Protein AF-A0A8W8JWA8-F1 (afdb_monomer_lite)

Secondary structure (DSSP, 8-state):
--HHHHHHHHHHHHHHHHHHHHHHHHHHHHHHHHHHHS----TTTT--HHHHHHHHHHHHHHT-TTS--S--S-SEEEEEEE-TT-HHHHHHHHHTGGGGS-TTEEEEEEE--TT--HHHHHHHHHHHHHH-

Radius of gyration: 36.5 Å; chains: 1; bounding box: 56×38×106 Å

Sequence (132 aa):
MPALSSFERKLNKHATTFLIGGLFLSLSVLFYFAFCSLPCDDVTSGLSRADLRDAQNKAFWNRNILAPSRDLVYPEVVFIMSAPDNLMGRDTIRETWAKDLPNTVLLRFIIGTGSLSTQQHSNIHRENFIHL

Foldseek 3Di:
DPPVVVVVVVCVVCVVVCVVVVVVVVVVVVVVVVVVPPPPPPVCVPPDPVVVVVVVVQVVQVVPPPRPNDDQQAPAEDEAEDELPVPVVVVVCCVPVVVVDPPSYHYDYDYDDPDDDPVSVVVVVVVVVVVD

pLDDT: mean 76.46, std 15.38, range [43.03, 94.94]

Organism: Magallana gigas (NCBI:txid29159)

Structure (mmCIF, N/CA/C/O backbone):
data_AF-A0A8W8JWA8-F1
#
_entry.id   AF-A0A8W8JWA8-F1
#
loop_
_atom_site.group_PDB
_atom_site.id
_atom_site.type_symbol
_atom_site.label_atom_id
_atom_site.label_alt_id
_atom_site.label_comp_id
_atom_site.label_asym_id
_atom_site.label_entity_id
_atom_site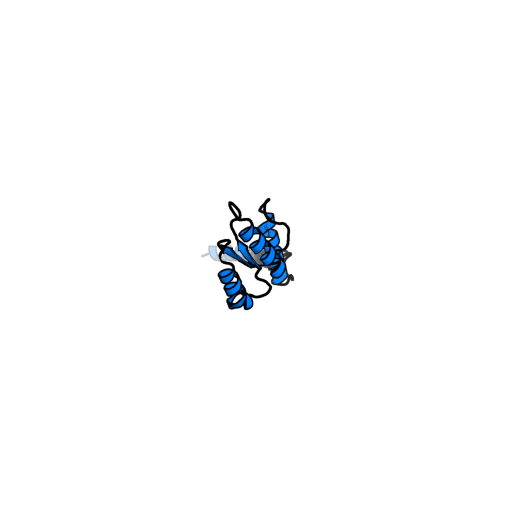.label_seq_id
_atom_site.pdbx_PDB_ins_code
_atom_site.Cartn_x
_atom_site.Cartn_y
_atom_site.Cartn_z
_atom_site.occupancy
_atom_site.B_iso_or_equiv
_atom_site.auth_seq_id
_atom_site.auth_comp_id
_atom_site.auth_asym_id
_atom_site.auth_atom_id
_atom_site.pdbx_PDB_model_num
ATOM 1 N N . MET A 1 1 ? -30.688 -27.290 82.565 1.00 50.47 1 MET A N 1
ATOM 2 C CA . MET A 1 1 ? -30.268 -26.629 81.308 1.00 50.47 1 MET A CA 1
ATOM 3 C C . MET A 1 1 ? -30.502 -25.106 81.380 1.00 50.47 1 MET A C 1
ATOM 5 O O . MET A 1 1 ? -31.445 -24.625 80.773 1.00 50.47 1 MET A O 1
ATOM 9 N N . PRO A 1 2 ? -29.703 -24.324 82.137 1.00 55.53 2 PRO A N 1
ATOM 10 C CA . PRO A 1 2 ? -29.903 -22.869 82.276 1.00 55.53 2 PRO A CA 1
ATOM 11 C C . PRO A 1 2 ? -29.053 -22.003 81.319 1.00 55.53 2 PRO A C 1
ATOM 13 O O . PRO A 1 2 ? -29.267 -20.799 81.224 1.00 55.53 2 PRO A O 1
ATOM 16 N N . ALA A 1 3 ? -28.079 -22.587 80.612 1.00 55.62 3 ALA A N 1
ATOM 17 C CA . ALA A 1 3 ? -27.146 -21.828 79.773 1.00 55.62 3 ALA A CA 1
ATOM 18 C C . ALA A 1 3 ? -27.808 -21.227 78.514 1.00 55.62 3 ALA A C 1
ATOM 20 O O . ALA A 1 3 ? -27.477 -20.102 78.135 1.00 55.62 3 ALA A O 1
ATOM 21 N N . LEU A 1 4 ? -28.776 -21.941 77.923 1.00 56.06 4 LEU A N 1
ATOM 22 C CA . LEU A 1 4 ? -29.478 -21.554 76.691 1.00 56.06 4 LEU A CA 1
ATOM 23 C C . LEU A 1 4 ? -30.264 -20.239 76.840 1.00 56.06 4 LEU A C 1
ATOM 25 O O . LEU A 1 4 ? -30.086 -19.334 76.030 1.00 56.06 4 LEU A O 1
ATOM 29 N N . SER A 1 5 ? -31.025 -20.066 77.926 1.00 59.09 5 SER A N 1
ATOM 30 C CA . SER A 1 5 ? -31.854 -18.865 78.129 1.00 59.09 5 SER A CA 1
ATOM 31 C C . SER A 1 5 ? -31.032 -17.596 78.390 1.00 59.09 5 SER A C 1
ATOM 33 O O . SER A 1 5 ? -31.428 -16.491 78.012 1.00 59.09 5 SER A O 1
ATOM 35 N N . SER A 1 6 ? -29.852 -17.730 79.008 1.00 61.75 6 SER A N 1
ATOM 36 C CA . SER A 1 6 ? -28.936 -16.600 79.222 1.00 61.75 6 SER A CA 1
ATOM 37 C C . SER A 1 6 ? -28.280 -16.129 77.920 1.00 61.75 6 SER A C 1
ATOM 39 O O . SER A 1 6 ? -28.039 -14.932 77.741 1.00 61.75 6 SER A O 1
ATOM 41 N N . PHE A 1 7 ? -28.015 -17.070 77.009 1.00 61.53 7 PHE A N 1
ATOM 42 C CA . PHE A 1 7 ? -27.381 -16.812 75.725 1.00 61.53 7 PHE A CA 1
ATOM 43 C C . PHE A 1 7 ? -28.377 -16.175 74.755 1.00 61.53 7 PHE A C 1
ATOM 45 O O . PHE A 1 7 ? -28.062 -15.144 74.171 1.00 61.53 7 PHE A O 1
ATOM 52 N N . GLU A 1 8 ? -29.609 -16.687 74.690 1.00 62.38 8 GLU A N 1
ATOM 53 C CA . GLU A 1 8 ? -30.716 -16.091 73.928 1.00 62.38 8 GLU A CA 1
ATOM 54 C C . GLU A 1 8 ? -30.987 -14.644 74.344 1.00 62.38 8 GLU A C 1
ATOM 56 O O . GLU A 1 8 ? -31.132 -13.764 73.497 1.00 62.38 8 GLU A O 1
ATOM 61 N N . ARG A 1 9 ? -30.975 -14.351 75.649 1.00 64.19 9 ARG A N 1
ATOM 62 C CA . ARG A 1 9 ? -31.219 -12.993 76.158 1.00 64.19 9 ARG A CA 1
ATOM 63 C C . ARG A 1 9 ? -30.083 -12.019 75.821 1.00 64.19 9 ARG A C 1
ATOM 65 O O . ARG A 1 9 ? -30.344 -10.842 75.574 1.00 64.19 9 ARG A O 1
ATOM 72 N N . LYS A 1 10 ? -28.832 -12.495 75.782 1.00 64.44 10 LYS A N 1
ATOM 73 C CA . LYS A 1 10 ? -27.674 -11.710 75.314 1.00 64.44 10 LYS A CA 1
ATOM 74 C C . LYS A 1 10 ? -27.694 -11.516 73.798 1.00 64.44 10 LYS A C 1
ATOM 76 O O . LYS A 1 10 ? -27.417 -10.411 73.340 1.00 64.44 10 LYS A O 1
ATOM 81 N N . LEU A 1 11 ? -28.069 -12.548 73.042 1.00 65.38 11 LEU A N 1
ATOM 82 C CA . LEU A 1 11 ? -28.203 -12.479 71.590 1.00 65.38 11 LEU A CA 1
ATOM 83 C C . LEU A 1 11 ? -29.274 -11.460 71.200 1.00 65.38 11 LEU A C 1
ATOM 85 O O . LEU A 1 11 ? -29.010 -10.582 70.392 1.00 65.38 11 LEU A O 1
ATOM 89 N N . ASN A 1 12 ? -30.440 -11.504 71.848 1.00 72.12 12 ASN A N 1
ATOM 90 C CA . ASN A 1 12 ? -31.559 -10.613 71.543 1.00 72.12 12 ASN A CA 1
ATOM 91 C C . ASN A 1 12 ? -31.257 -9.142 71.890 1.00 72.12 12 ASN A C 1
ATOM 93 O O . ASN A 1 12 ? -31.749 -8.229 71.237 1.00 72.12 12 ASN A O 1
ATOM 97 N N . LYS A 1 13 ? -30.385 -8.899 72.881 1.00 76.56 13 LYS A N 1
ATOM 98 C CA . LYS A 1 13 ? -29.922 -7.547 73.240 1.00 76.56 13 LYS A CA 1
ATOM 99 C C . LYS A 1 13 ? -29.018 -6.923 72.169 1.00 76.56 13 LYS A C 1
ATOM 101 O O . LYS A 1 13 ? -29.035 -5.708 72.001 1.00 76.56 13 LYS A O 1
ATOM 106 N N . HIS A 1 14 ? -28.230 -7.738 71.466 1.00 75.62 14 HIS A N 1
ATOM 107 C CA . HIS A 1 14 ? -27.313 -7.278 70.416 1.00 75.62 14 HIS A CA 1
ATOM 108 C C . HIS A 1 14 ? -27.831 -7.544 68.996 1.00 75.62 14 HIS A C 1
ATOM 110 O O . HIS A 1 14 ? -27.253 -7.046 68.033 1.00 75.62 14 HIS A O 1
ATOM 116 N N . ALA A 1 15 ? -28.931 -8.287 68.850 1.00 79.00 15 ALA A N 1
ATOM 117 C CA . ALA A 1 15 ? -29.512 -8.670 67.567 1.00 79.00 15 ALA A CA 1
ATOM 118 C C . ALA A 1 15 ? -29.818 -7.453 66.690 1.00 79.00 15 ALA A C 1
ATOM 120 O O . ALA A 1 15 ? -29.470 -7.443 65.514 1.00 79.00 15 ALA A O 1
ATOM 121 N N . THR A 1 16 ? -30.388 -6.392 67.265 1.00 80.31 16 THR A N 1
ATOM 122 C CA . THR A 1 16 ? -30.688 -5.145 66.548 1.00 80.31 16 THR A CA 1
ATOM 123 C C . THR A 1 16 ? -29.422 -4.436 66.072 1.00 80.31 16 THR A C 1
ATOM 125 O O . THR A 1 16 ? -29.391 -3.911 64.964 1.00 80.31 16 THR A O 1
ATOM 128 N N . THR A 1 17 ? -28.355 -4.449 66.874 1.00 83.56 17 THR A N 1
ATOM 129 C CA . THR A 1 17 ? -27.066 -3.837 66.517 1.00 83.56 17 THR A CA 1
ATOM 130 C C . THR A 1 17 ? -26.368 -4.620 65.407 1.00 83.56 17 THR A C 1
ATOM 132 O O . THR A 1 17 ? -25.859 -4.018 64.464 1.00 83.56 17 THR A O 1
ATOM 135 N N . PHE A 1 18 ? -26.404 -5.954 65.474 1.00 85.00 18 PHE A N 1
ATOM 136 C CA . PHE A 1 18 ? -25.908 -6.825 64.408 1.00 85.00 18 PHE A CA 1
ATOM 137 C C . PHE A 1 18 ? -26.716 -6.679 63.115 1.00 85.00 18 PHE A C 1
ATOM 139 O O . PHE A 1 18 ? -26.122 -6.626 62.044 1.00 85.00 18 PHE A O 1
ATOM 146 N N . LEU A 1 19 ? -28.044 -6.557 63.201 1.00 88.06 19 LEU A N 1
ATOM 147 C CA . LEU A 1 19 ? -28.910 -6.340 62.039 1.00 88.06 19 LEU A CA 1
ATOM 148 C C . LEU A 1 19 ? -28.617 -5.008 61.351 1.00 88.06 19 LEU A C 1
ATOM 150 O O . LEU A 1 19 ? -28.406 -4.983 60.143 1.00 88.06 19 LEU A O 1
ATOM 154 N N . ILE A 1 20 ? -28.561 -3.911 62.109 1.00 90.06 20 ILE A N 1
ATOM 155 C CA . 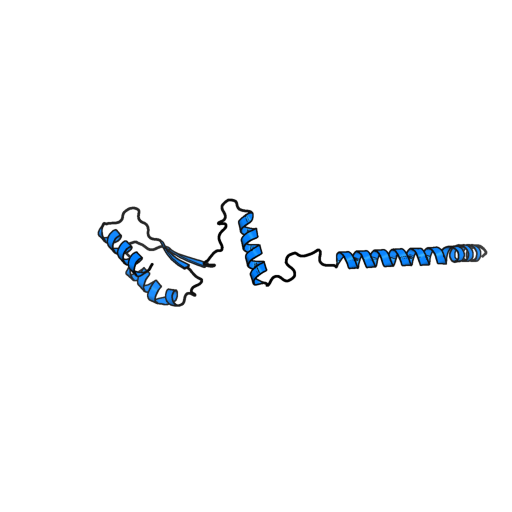ILE A 1 20 ? -28.295 -2.577 61.555 1.00 90.06 20 ILE A CA 1
ATOM 156 C C . ILE A 1 20 ? -26.875 -2.509 60.977 1.00 90.06 20 ILE A C 1
ATOM 158 O O . ILE A 1 20 ? -26.689 -2.022 59.863 1.00 90.06 20 ILE A O 1
ATOM 162 N N . GLY A 1 21 ? -25.880 -3.041 61.695 1.00 90.44 21 GLY A N 1
ATOM 163 C CA . GLY A 1 21 ? -24.494 -3.084 61.226 1.00 90.44 21 GLY A CA 1
ATOM 164 C C . GLY A 1 21 ? -24.320 -3.952 59.977 1.00 90.44 21 GLY A C 1
ATOM 165 O O . GLY A 1 21 ? -23.672 -3.532 59.022 1.00 90.44 21 GLY A O 1
ATOM 166 N N . GLY A 1 22 ? -24.950 -5.128 59.948 1.00 90.31 22 GLY A N 1
ATOM 167 C CA . GLY A 1 22 ? -24.951 -6.019 58.789 1.00 90.31 22 GLY A CA 1
ATOM 168 C C . GLY A 1 22 ? -25.634 -5.395 57.573 1.00 90.31 22 GLY A C 1
ATOM 169 O O . GLY A 1 22 ? -25.096 -5.465 56.470 1.00 90.31 22 GLY A O 1
ATOM 170 N N . LEU A 1 23 ? -26.766 -4.711 57.775 1.00 94.00 23 LEU A N 1
ATOM 171 C CA . LEU A 1 23 ? -27.462 -3.984 56.715 1.00 94.00 23 LEU A CA 1
ATOM 172 C C . LEU A 1 23 ? -26.559 -2.899 56.115 1.00 94.00 23 LEU A C 1
ATOM 174 O O . LEU A 1 23 ? -26.382 -2.851 54.900 1.00 94.00 23 LEU A O 1
ATOM 178 N N . PHE A 1 24 ? -25.932 -2.079 56.959 1.00 94.44 24 PHE A N 1
ATOM 179 C CA . PHE A 1 24 ? -25.052 -1.001 56.512 1.00 94.44 24 PHE A CA 1
ATOM 180 C C . PHE A 1 24 ? -23.829 -1.528 55.751 1.00 94.44 24 PHE A C 1
ATOM 182 O O . PHE A 1 24 ? -23.468 -0.996 54.701 1.00 94.44 24 PHE A O 1
ATOM 189 N N . LEU A 1 25 ? -23.221 -2.613 56.240 1.00 92.81 25 LEU A N 1
ATOM 190 C CA . LEU A 1 25 ? -22.079 -3.249 55.589 1.00 92.81 25 LEU A CA 1
ATOM 191 C C . LEU A 1 25 ? -22.473 -3.862 54.237 1.00 92.81 25 LEU A C 1
ATOM 193 O O . LEU A 1 25 ? -21.771 -3.659 53.250 1.00 92.81 25 LEU A O 1
ATOM 197 N N . SER A 1 26 ? -23.629 -4.530 54.161 1.00 90.38 26 SER A N 1
ATOM 198 C CA . SER A 1 26 ? -24.143 -5.093 52.905 1.00 90.38 26 SER A CA 1
ATOM 199 C C . SER A 1 26 ? -24.451 -4.016 51.858 1.00 90.38 26 SER A C 1
ATOM 201 O O . SER A 1 26 ? -24.053 -4.154 50.703 1.00 90.38 26 SER A O 1
ATOM 203 N N . LEU A 1 27 ? -25.069 -2.902 52.269 1.00 91.94 27 LEU A N 1
ATOM 204 C CA . LEU A 1 27 ? -25.318 -1.745 51.409 1.00 91.94 27 LEU A CA 1
ATOM 205 C C . LEU A 1 27 ? -24.010 -1.117 50.930 1.00 91.94 27 LEU A C 1
ATOM 207 O O . LEU A 1 27 ? -23.881 -0.826 49.747 1.00 91.94 27 LEU A O 1
ATOM 211 N N . SER A 1 28 ? -23.025 -0.957 51.813 1.00 91.25 28 SER A N 1
ATOM 212 C CA . SER A 1 28 ? -21.724 -0.370 51.458 1.00 91.25 28 SER A CA 1
ATOM 213 C C . SER A 1 28 ? -20.988 -1.208 50.410 1.00 91.25 28 SER A C 1
ATOM 215 O O . SER A 1 28 ? -20.431 -0.661 49.462 1.00 91.25 28 SER A O 1
ATOM 217 N N . VAL A 1 29 ? -21.032 -2.537 50.542 1.00 89.12 29 VAL A N 1
ATOM 218 C CA . VAL A 1 29 ? -20.446 -3.473 49.570 1.00 89.12 29 VAL A CA 1
ATOM 219 C C . VAL A 1 29 ? -21.191 -3.423 48.233 1.00 89.12 29 VAL A C 1
ATOM 221 O O . VAL A 1 29 ? -20.555 -3.373 47.184 1.00 89.12 29 VAL A O 1
ATOM 224 N N . LEU A 1 30 ? -22.526 -3.380 48.250 1.00 88.50 30 LEU A N 1
ATOM 225 C CA . LEU A 1 30 ? -23.331 -3.237 47.031 1.00 88.50 30 LEU A CA 1
ATOM 226 C C . LEU A 1 30 ? -23.058 -1.912 46.313 1.00 88.50 30 LEU A C 1
ATOM 228 O O . LEU A 1 30 ? -22.886 -1.909 45.097 1.00 88.50 30 LEU A O 1
ATOM 232 N N . PHE A 1 31 ? -22.955 -0.804 47.053 1.00 87.19 31 PHE A N 1
ATOM 233 C CA . PHE A 1 31 ? -22.561 0.485 46.489 1.00 87.19 31 PHE A CA 1
ATOM 234 C C . PHE A 1 31 ? -21.150 0.425 45.903 1.00 87.19 31 PHE A C 1
ATOM 236 O O . PHE A 1 31 ? -20.953 0.877 44.783 1.00 87.19 31 PHE A O 1
ATOM 243 N N . TYR A 1 32 ? -20.186 -0.181 46.599 1.00 85.38 32 TYR A N 1
ATOM 244 C CA . TYR A 1 32 ? -18.827 -0.350 46.082 1.00 85.38 32 TYR A CA 1
ATOM 245 C C . TYR A 1 32 ? -18.805 -1.118 44.752 1.00 85.38 32 TYR A C 1
ATOM 247 O O . TYR A 1 32 ? -18.203 -0.651 43.789 1.00 85.38 32 TYR A O 1
ATOM 255 N N . PHE A 1 33 ? -19.524 -2.241 44.650 1.00 80.56 33 PHE A N 1
ATOM 256 C CA . PHE A 1 33 ? -19.634 -2.976 43.387 1.00 80.56 33 PHE A CA 1
ATOM 257 C C . PHE A 1 33 ? -20.355 -2.179 42.297 1.00 80.56 33 PHE A C 1
ATOM 259 O O . PHE A 1 33 ? -19.921 -2.209 41.148 1.00 80.56 33 PHE A O 1
ATOM 266 N N . ALA A 1 34 ? -21.402 -1.426 42.645 1.00 78.06 34 ALA A N 1
ATOM 267 C CA . ALA A 1 34 ? -22.092 -0.552 41.701 1.00 78.06 34 ALA A CA 1
ATOM 268 C C . ALA A 1 34 ? -21.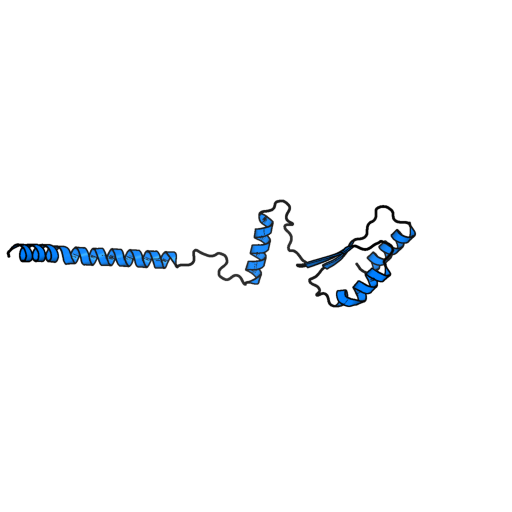155 0.540 41.153 1.00 78.06 34 ALA A C 1
ATOM 270 O O . ALA A 1 34 ? -21.092 0.732 39.940 1.00 78.06 34 ALA A O 1
ATOM 271 N N . PHE A 1 35 ? -20.361 1.189 42.011 1.00 72.88 35 PHE A N 1
ATOM 272 C CA . PHE A 1 35 ? -19.380 2.201 41.604 1.00 72.88 35 PHE A CA 1
ATOM 273 C C . PHE A 1 35 ? -18.169 1.616 40.865 1.00 72.88 35 PHE A C 1
ATOM 275 O O . PHE A 1 35 ? -17.643 2.275 39.978 1.00 72.88 35 PHE A O 1
ATOM 282 N N . CYS A 1 36 ? -17.750 0.380 41.152 1.00 65.50 36 CYS A N 1
ATOM 283 C CA . CYS A 1 36 ? -16.737 -0.314 40.348 1.00 65.50 36 CYS A CA 1
ATOM 284 C C . CYS A 1 36 ? -17.264 -0.771 38.978 1.00 65.50 36 CYS A C 1
ATOM 286 O O . CYS A 1 36 ? -16.471 -0.967 38.062 1.00 65.50 36 CYS A O 1
ATOM 288 N N . SER A 1 37 ? -18.579 -0.973 38.842 1.00 62.59 37 SER A N 1
ATOM 289 C CA . SER A 1 37 ? -19.226 -1.316 37.568 1.00 62.59 37 SER A CA 1
ATOM 290 C C . SER A 1 37 ? -19.617 -0.101 36.728 1.00 62.59 37 SER A C 1
ATOM 292 O O . SER A 1 37 ? -19.965 -0.263 35.558 1.00 62.59 37 SER A O 1
ATOM 294 N N . LEU A 1 38 ? -19.556 1.109 37.300 1.00 56.00 38 LEU A N 1
ATOM 295 C CA . LEU A 1 38 ? -19.586 2.320 36.493 1.00 56.00 38 LEU A CA 1
ATOM 296 C C . LEU A 1 38 ? -18.340 2.290 35.602 1.00 56.00 38 LEU A C 1
ATOM 298 O O . LEU A 1 38 ? -17.233 2.175 36.135 1.00 56.00 38 LEU A O 1
ATOM 302 N N . PRO A 1 39 ? -18.491 2.351 34.268 1.00 52.06 39 PRO A N 1
ATOM 303 C CA . PRO A 1 39 ? -17.337 2.448 33.395 1.00 52.06 39 PRO A CA 1
ATOM 304 C C . PRO A 1 39 ? -16.587 3.719 33.795 1.00 52.06 39 PRO A C 1
ATOM 306 O O . PRO A 1 39 ? -17.125 4.818 33.670 1.00 52.06 39 PRO A O 1
ATOM 309 N N . CYS A 1 40 ? -15.384 3.558 34.357 1.00 54.09 40 CYS A N 1
ATOM 310 C CA . CYS A 1 40 ? -14.444 4.654 34.564 1.00 54.09 40 CYS A CA 1
ATOM 311 C C . CYS A 1 40 ? -14.362 5.399 33.242 1.00 54.09 40 CYS A C 1
ATOM 313 O O . CYS A 1 40 ? -13.971 4.731 32.291 1.00 54.09 40 CYS A O 1
ATOM 315 N N . ASP A 1 41 ? -14.767 6.679 33.205 1.00 47.91 41 ASP A N 1
ATOM 316 C CA . ASP A 1 41 ? -14.832 7.553 32.023 1.00 47.91 41 ASP A CA 1
ATOM 317 C C . ASP A 1 41 ? -13.927 7.047 30.906 1.00 47.91 41 ASP A C 1
ATOM 319 O O . ASP A 1 41 ? -12.745 7.394 30.803 1.00 47.91 41 ASP A O 1
ATOM 323 N N . ASP A 1 42 ? -14.477 6.145 30.097 1.00 47.31 42 ASP A N 1
ATOM 324 C CA . ASP A 1 42 ? -13.745 5.639 28.969 1.00 47.31 42 ASP A CA 1
ATOM 325 C C . ASP A 1 42 ? -13.887 6.798 28.004 1.00 47.31 42 ASP A C 1
ATOM 327 O O . ASP A 1 42 ? -14.970 7.047 27.472 1.00 47.31 42 ASP A O 1
ATOM 331 N N . VAL A 1 43 ? -12.816 7.576 27.837 1.00 53.03 43 VAL A N 1
ATOM 332 C CA . VAL A 1 43 ? -12.759 8.752 26.944 1.00 53.03 43 VAL A CA 1
ATOM 333 C C . VAL A 1 43 ? -13.140 8.377 25.497 1.00 53.03 43 VAL A C 1
ATOM 335 O O . VAL A 1 43 ? -13.278 9.225 24.624 1.00 53.03 43 VAL A O 1
ATOM 338 N N . THR A 1 44 ? -13.293 7.075 25.256 1.00 50.44 44 THR A N 1
ATOM 339 C CA . THR A 1 44 ? -13.674 6.371 24.044 1.00 50.44 44 THR A CA 1
ATOM 340 C C . THR A 1 44 ? -15.169 6.036 23.932 1.00 50.44 44 THR A C 1
ATOM 342 O O . THR A 1 44 ? -15.641 5.689 22.847 1.00 50.44 44 THR A O 1
ATOM 345 N N . SER A 1 45 ? -15.935 6.132 25.021 1.00 43.03 45 SER A N 1
ATOM 346 C CA . SER A 1 45 ? -17.358 5.796 25.062 1.00 43.03 45 SER A CA 1
ATOM 347 C C . SER A 1 45 ? -18.181 6.861 24.327 1.00 43.03 45 SER A C 1
ATOM 349 O O . SER A 1 45 ? -18.414 7.964 24.807 1.00 43.03 45 SER A O 1
ATOM 351 N N . GLY A 1 46 ? -18.577 6.542 23.094 1.00 55.59 46 GLY A N 1
ATOM 352 C CA . GLY A 1 46 ? -19.286 7.458 22.191 1.00 55.59 46 GLY A CA 1
ATOM 353 C C . GLY A 1 46 ? -18.520 7.798 20.913 1.00 55.59 46 GLY A C 1
ATOM 354 O O . GLY A 1 46 ? -19.115 8.344 19.986 1.00 55.59 46 GLY A O 1
ATOM 355 N N . LEU A 1 47 ? -17.240 7.424 20.812 1.00 54.38 47 LEU A N 1
ATOM 356 C CA . LEU A 1 47 ? -16.512 7.475 19.546 1.00 54.38 47 LEU A CA 1
ATOM 357 C C . LEU A 1 47 ? -16.985 6.347 18.626 1.00 54.38 47 LEU A C 1
ATOM 359 O O . LEU A 1 47 ? -17.202 5.210 19.060 1.00 54.38 47 LEU A O 1
ATOM 363 N N . SER A 1 48 ? -17.158 6.656 17.339 1.00 61.22 48 SER A N 1
ATOM 364 C CA . SER A 1 48 ? -17.497 5.626 16.365 1.00 61.22 48 SER A CA 1
ATOM 365 C C . SER A 1 48 ? -16.364 4.596 16.3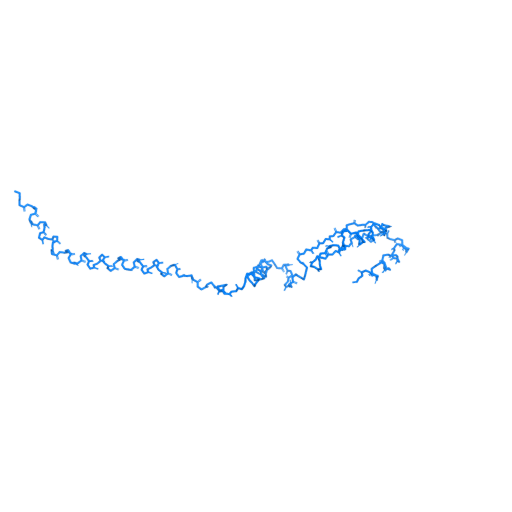07 1.00 61.22 48 SER A C 1
ATOM 367 O O . SER A 1 48 ? -15.199 4.897 16.580 1.00 61.22 48 SER A O 1
ATOM 369 N N . ARG A 1 49 ? -16.675 3.351 15.926 1.00 59.59 49 ARG A N 1
ATOM 370 C CA . ARG A 1 49 ? -15.643 2.312 15.751 1.00 59.59 49 ARG A CA 1
ATOM 371 C C . ARG A 1 49 ? -14.513 2.745 14.807 1.00 59.59 49 ARG A C 1
ATOM 373 O O . ARG A 1 49 ? -13.410 2.229 14.947 1.00 59.59 49 ARG A O 1
ATOM 380 N N . ALA A 1 50 ? -14.781 3.655 13.868 1.00 59.84 50 ALA A N 1
ATOM 381 C CA . ALA A 1 50 ? -13.771 4.216 12.977 1.00 59.84 50 ALA A CA 1
ATOM 382 C C . ALA A 1 50 ? -12.818 5.151 13.735 1.00 59.84 50 ALA A C 1
ATOM 384 O O . ALA A 1 50 ? -11.609 4.939 13.696 1.00 59.84 50 ALA A O 1
ATOM 385 N N . ASP A 1 51 ? -13.361 6.077 14.526 1.00 60.69 51 ASP A N 1
ATOM 386 C CA . ASP A 1 51 ? -12.562 7.034 15.302 1.00 60.69 51 ASP A CA 1
ATOM 387 C C . ASP A 1 51 ? -11.705 6.336 16.366 1.00 60.69 51 ASP A C 1
ATOM 389 O O . ASP A 1 51 ? -10.569 6.727 16.633 1.00 60.69 51 ASP A O 1
ATOM 393 N N . LEU A 1 52 ? -12.222 5.247 16.944 1.00 60.16 52 LEU A N 1
ATOM 394 C CA . LEU A 1 52 ? -11.461 4.392 17.852 1.00 60.16 52 LEU A CA 1
ATOM 395 C C . LEU A 1 52 ? -10.287 3.708 17.162 1.00 60.16 52 LEU A C 1
ATOM 397 O O . LEU A 1 52 ? -9.209 3.601 17.745 1.00 60.16 52 LEU A O 1
ATOM 401 N N . ARG A 1 53 ? -10.481 3.255 15.923 1.00 62.69 53 ARG A N 1
ATOM 402 C CA . ARG A 1 53 ? -9.435 2.599 15.137 1.00 62.69 53 ARG A CA 1
ATOM 403 C C . ARG A 1 53 ? -8.356 3.591 14.715 1.00 62.69 53 ARG A C 1
ATOM 405 O O . ARG A 1 53 ? -7.177 3.257 14.774 1.00 62.69 53 ARG A O 1
ATOM 412 N N . ASP A 1 54 ? -8.743 4.815 14.378 1.00 62.75 54 ASP A N 1
ATOM 413 C CA . ASP A 1 54 ? -7.811 5.888 14.033 1.00 62.75 54 ASP A CA 1
ATOM 414 C C . ASP A 1 54 ? -7.031 6.374 15.258 1.00 62.75 54 ASP A C 1
ATOM 416 O O . ASP A 1 54 ? -5.807 6.512 15.202 1.00 62.75 54 ASP A O 1
ATOM 420 N N . ALA A 1 55 ? -7.694 6.525 16.409 1.00 61.75 55 ALA A N 1
ATOM 421 C CA . ALA A 1 55 ? -7.030 6.829 17.672 1.00 61.75 55 ALA A CA 1
ATOM 422 C C . ALA A 1 55 ? -6.066 5.708 18.101 1.00 61.75 55 ALA A C 1
ATOM 424 O O . ALA A 1 55 ? -4.954 5.997 18.546 1.00 61.75 55 ALA A O 1
ATOM 425 N N . GLN A 1 56 ? -6.445 4.437 17.926 1.00 63.00 56 GLN A N 1
ATOM 426 C CA . GLN A 1 56 ? -5.583 3.283 18.198 1.00 63.00 56 GLN A CA 1
ATOM 427 C C . GLN A 1 56 ? -4.389 3.211 17.245 1.00 63.00 56 GLN A C 1
ATOM 429 O O . GLN A 1 56 ? -3.273 2.994 17.709 1.00 63.00 56 GLN A O 1
ATOM 434 N N . ASN A 1 57 ? -4.584 3.449 15.946 1.00 61.03 57 ASN A N 1
ATOM 435 C CA . ASN A 1 57 ? -3.495 3.519 14.971 1.00 61.03 57 ASN A CA 1
ATOM 436 C C . ASN A 1 57 ? -2.520 4.646 15.328 1.00 61.03 57 ASN A C 1
ATOM 438 O O . ASN A 1 57 ? -1.312 4.429 15.408 1.00 61.03 57 ASN A O 1
ATOM 442 N N . LYS A 1 58 ? -3.035 5.838 15.637 1.00 60.94 58 LYS A N 1
ATOM 443 C CA . LYS A 1 58 ? -2.224 6.987 16.049 1.00 60.94 58 LYS A CA 1
ATOM 444 C C . LYS A 1 58 ? -1.475 6.727 17.361 1.00 60.94 58 LYS A C 1
ATOM 446 O O . LYS A 1 58 ? -0.301 7.069 17.477 1.00 60.94 58 LYS A O 1
ATOM 451 N N . ALA A 1 59 ? -2.114 6.072 18.334 1.00 59.09 59 ALA A N 1
ATOM 452 C CA . ALA A 1 59 ? -1.499 5.682 19.604 1.00 59.09 59 ALA A CA 1
ATOM 453 C C . ALA A 1 59 ? -0.453 4.558 19.455 1.00 59.09 59 ALA A C 1
ATOM 455 O O . ALA A 1 59 ? 0.567 4.586 20.148 1.00 59.09 59 ALA A O 1
ATOM 456 N N . PHE A 1 60 ? -0.675 3.599 18.550 1.00 58.38 60 PHE A N 1
ATOM 457 C CA . PHE A 1 60 ? 0.267 2.526 18.219 1.00 58.38 60 PHE A CA 1
ATOM 458 C C . PHE A 1 60 ? 1.563 3.091 17.626 1.00 58.38 60 PHE A C 1
ATOM 460 O O . PHE A 1 60 ? 2.661 2.704 18.028 1.00 58.38 60 PHE A O 1
ATOM 467 N N . TRP A 1 61 ? 1.441 4.075 16.733 1.00 54.97 61 TRP A N 1
ATOM 468 C CA . TRP A 1 61 ? 2.585 4.760 16.138 1.00 54.97 61 TRP A CA 1
ATOM 469 C C . TRP A 1 61 ? 3.263 5.749 17.104 1.00 54.97 61 TRP A C 1
ATOM 471 O O . TRP A 1 61 ? 4.486 5.831 17.112 1.00 54.97 61 TRP A O 1
ATOM 481 N N . ASN A 1 62 ? 2.528 6.402 18.012 1.00 55.72 62 ASN A N 1
ATOM 482 C CA . ASN A 1 62 ? 3.088 7.355 18.989 1.00 55.72 62 ASN A CA 1
ATOM 483 C C . ASN A 1 62 ? 4.157 6.774 19.936 1.00 55.72 62 ASN A C 1
ATOM 485 O O . ASN A 1 62 ? 4.939 7.533 20.507 1.00 55.72 62 ASN A O 1
ATOM 489 N N . ARG A 1 63 ? 4.203 5.450 20.143 1.00 58.56 63 ARG A N 1
ATOM 490 C CA . ARG A 1 63 ? 5.230 4.805 20.988 1.00 58.56 63 ARG A CA 1
ATOM 491 C C . ARG A 1 63 ? 6.546 4.526 20.257 1.00 58.56 63 ARG A C 1
ATOM 493 O O . ARG A 1 63 ? 7.515 4.124 20.893 1.00 58.56 63 ARG A O 1
ATOM 500 N N . ASN A 1 64 ? 6.595 4.756 18.949 1.00 59.16 64 ASN A N 1
ATOM 501 C CA . ASN A 1 64 ? 7.769 4.540 18.118 1.00 59.16 64 ASN A CA 1
ATOM 502 C C . ASN A 1 64 ? 8.260 5.897 17.597 1.00 59.16 64 ASN A C 1
ATOM 504 O O . ASN A 1 64 ? 7.614 6.513 16.760 1.00 59.16 64 ASN A O 1
ATOM 508 N N . ILE A 1 65 ? 9.426 6.360 18.064 1.00 56.84 65 ILE A N 1
ATOM 509 C CA . ILE A 1 65 ? 10.024 7.666 17.690 1.00 56.84 65 ILE A CA 1
ATOM 510 C C . ILE A 1 65 ? 10.229 7.810 16.168 1.00 56.84 65 ILE A C 1
ATOM 512 O O . ILE A 1 65 ? 10.267 8.918 15.642 1.00 56.84 65 ILE A O 1
ATOM 516 N N . LEU A 1 66 ? 10.343 6.686 15.456 1.00 58.59 66 LEU A N 1
ATOM 517 C CA . LEU A 1 66 ? 10.511 6.629 14.001 1.00 58.59 66 LEU A CA 1
ATOM 518 C C . LEU A 1 66 ? 9.194 6.441 13.237 1.00 58.59 66 LEU A C 1
ATOM 520 O O . LEU A 1 66 ? 9.212 6.311 12.014 1.00 58.59 66 LEU A O 1
ATOM 524 N N . ALA A 1 67 ? 8.058 6.377 13.928 1.00 53.22 67 ALA A N 1
ATOM 525 C CA . ALA A 1 67 ? 6.784 6.206 13.262 1.00 53.22 67 ALA A CA 1
ATOM 526 C C . ALA A 1 67 ? 6.342 7.503 12.578 1.00 53.22 67 ALA A C 1
ATOM 528 O O . ALA A 1 67 ? 6.422 8.579 13.179 1.00 53.22 67 ALA A O 1
ATOM 529 N N . PRO A 1 68 ? 5.839 7.428 11.338 1.00 53.44 68 PRO A N 1
ATOM 530 C CA . PRO A 1 68 ? 5.303 8.598 10.670 1.00 53.44 68 PRO A CA 1
ATOM 531 C C . PRO A 1 68 ? 4.079 9.112 11.441 1.00 53.44 68 PRO A C 1
ATOM 533 O O . PRO A 1 68 ? 3.098 8.399 11.620 1.00 53.44 68 PRO A O 1
ATOM 536 N N . SER A 1 69 ? 4.111 10.379 11.858 1.00 53.75 69 SER A N 1
ATOM 537 C CA . SER A 1 69 ? 2.997 11.080 12.523 1.00 53.75 69 SER A CA 1
ATOM 538 C C . SER A 1 69 ? 1.826 11.415 11.585 1.00 53.75 69 SER A C 1
ATOM 540 O O . SER A 1 69 ? 0.982 12.251 11.910 1.00 53.75 69 SER A O 1
ATOM 542 N N . ARG A 1 70 ? 1.802 10.810 10.394 1.00 55.69 70 ARG A N 1
ATOM 543 C CA . ARG A 1 70 ? 0.853 11.096 9.322 1.00 55.69 70 ARG A CA 1
ATOM 544 C C . ARG A 1 70 ? -0.139 9.958 9.189 1.00 55.69 70 ARG A C 1
ATOM 546 O O . ARG A 1 70 ? 0.250 8.793 9.236 1.00 55.69 70 ARG A O 1
ATOM 553 N N . ASP A 1 71 ? -1.393 10.324 8.956 1.00 57.41 71 ASP A N 1
ATOM 554 C CA . ASP A 1 71 ? -2.435 9.370 8.611 1.00 57.41 71 ASP A CA 1
ATOM 555 C C . ASP A 1 71 ? -2.007 8.606 7.351 1.00 57.41 71 ASP A C 1
ATOM 557 O O . ASP A 1 71 ? -1.622 9.193 6.332 1.00 57.41 71 ASP A O 1
ATOM 561 N N . LEU A 1 72 ? -1.990 7.277 7.453 1.00 62.00 72 LEU A N 1
ATOM 562 C CA . LEU A 1 72 ? -1.646 6.392 6.348 1.00 62.00 72 LEU A CA 1
ATOM 563 C C . LEU A 1 72 ? -2.755 6.497 5.298 1.00 62.00 72 LEU A C 1
ATOM 565 O O . LEU A 1 72 ? -3.822 5.914 5.454 1.00 62.00 72 LEU A O 1
ATOM 569 N N . VAL A 1 73 ? -2.490 7.253 4.229 1.00 68.31 73 VAL A N 1
ATOM 570 C CA . VAL A 1 73 ? -3.430 7.460 3.109 1.00 68.31 73 VAL A CA 1
ATOM 571 C C . VAL A 1 73 ? -3.789 6.136 2.426 1.00 68.31 73 VAL A C 1
ATOM 573 O O . VAL A 1 73 ? -4.908 5.968 1.951 1.00 68.31 73 VAL A O 1
ATOM 576 N N . TYR A 1 74 ? -2.853 5.184 2.417 1.00 77.25 74 TYR A N 1
ATOM 577 C CA . TYR A 1 74 ? -3.035 3.854 1.847 1.00 77.25 74 TYR A CA 1
ATOM 578 C C . TYR A 1 74 ? -2.849 2.795 2.943 1.00 77.25 74 TYR A C 1
ATOM 580 O O . TYR A 1 74 ? -1.733 2.661 3.455 1.00 77.25 74 TYR A O 1
ATOM 588 N N . PRO A 1 75 ? -3.902 2.048 3.330 1.00 79.06 75 PRO A N 1
ATOM 589 C CA . PRO A 1 75 ? -3.792 0.960 4.306 1.00 79.06 75 PRO A CA 1
ATOM 590 C C . PRO A 1 75 ? -2.955 -0.228 3.815 1.00 79.06 75 PRO A C 1
ATOM 592 O O . PRO A 1 75 ? -2.450 -0.989 4.635 1.00 79.06 75 PRO A O 1
ATOM 595 N N . GLU A 1 76 ? -2.803 -0.393 2.500 1.00 83.81 76 GLU A N 1
ATOM 596 C CA . GLU A 1 76 ? -2.053 -1.492 1.895 1.00 83.81 76 GLU A CA 1
ATOM 597 C C . GLU A 1 76 ? -1.184 -0.975 0.744 1.00 83.81 76 GLU A C 1
ATOM 599 O O . GLU A 1 76 ? -1.604 -0.130 -0.052 1.00 83.81 76 GLU A O 1
ATOM 604 N N . VAL A 1 77 ? 0.048 -1.480 0.667 1.00 88.56 77 VAL A N 1
ATOM 605 C CA . VAL A 1 77 ? 1.017 -1.121 -0.371 1.00 88.56 77 VAL A CA 1
ATOM 606 C C . VAL A 1 77 ? 1.591 -2.396 -0.972 1.00 88.56 77 VAL A C 1
ATOM 608 O O . VAL A 1 77 ? 2.187 -3.209 -0.266 1.00 88.56 77 VAL A O 1
ATOM 611 N N . VAL A 1 78 ? 1.441 -2.552 -2.283 1.00 91.12 78 VAL A N 1
ATOM 612 C CA . VAL A 1 78 ? 1.953 -3.691 -3.044 1.00 91.12 78 VAL A CA 1
ATOM 613 C C . VAL A 1 78 ? 3.211 -3.260 -3.784 1.00 91.12 78 VAL A C 1
ATOM 615 O O . VAL A 1 78 ? 3.176 -2.403 -4.672 1.00 91.12 78 VAL A O 1
ATOM 618 N N . PHE A 1 79 ? 4.333 -3.876 -3.422 1.00 93.69 79 PHE A N 1
ATOM 619 C CA . PHE A 1 79 ? 5.614 -3.666 -4.083 1.00 93.69 79 PHE A CA 1
ATOM 620 C C . PHE A 1 79 ? 5.944 -4.831 -5.005 1.00 93.69 79 PHE A C 1
ATOM 622 O O . PHE A 1 79 ? 5.996 -5.982 -4.575 1.00 93.69 79 PHE A O 1
ATOM 629 N N . ILE A 1 80 ? 6.226 -4.523 -6.268 1.00 93.69 80 ILE A N 1
ATOM 630 C CA . ILE A 1 80 ? 6.616 -5.521 -7.264 1.00 93.69 80 ILE A CA 1
ATOM 631 C C . ILE A 1 80 ? 8.041 -5.241 -7.705 1.00 93.69 80 ILE A C 1
ATOM 633 O O . ILE A 1 80 ? 8.320 -4.227 -8.346 1.00 93.69 80 ILE A O 1
ATOM 637 N N . MET A 1 81 ? 8.948 -6.156 -7.380 1.00 93.38 81 MET A N 1
ATOM 638 C CA . MET A 1 81 ? 10.309 -6.111 -7.899 1.00 93.38 81 MET A CA 1
ATOM 639 C C . MET A 1 81 ? 10.297 -6.446 -9.392 1.00 93.38 81 MET A C 1
ATOM 641 O O . MET A 1 81 ? 9.785 -7.489 -9.796 1.00 93.38 81 MET A O 1
ATOM 645 N N . SER A 1 82 ? 10.861 -5.563 -10.213 1.00 92.56 82 SER A N 1
ATOM 646 C CA . SER A 1 82 ? 10.956 -5.750 -11.660 1.00 92.56 82 SER A CA 1
ATOM 647 C C . SER A 1 82 ? 12.353 -5.408 -12.157 1.00 92.56 82 SER A C 1
ATOM 649 O O . SER A 1 82 ? 12.950 -4.410 -11.757 1.00 92.56 82 SER A O 1
ATOM 651 N N . ALA A 1 83 ? 12.842 -6.195 -13.115 1.00 90.50 83 ALA A N 1
ATOM 652 C CA . ALA A 1 83 ? 14.016 -5.826 -13.893 1.00 90.50 83 ALA A CA 1
ATOM 653 C C . ALA A 1 83 ? 13.728 -4.571 -14.747 1.00 90.50 83 ALA A C 1
ATOM 655 O O . ALA A 1 83 ? 12.580 -4.394 -15.176 1.00 90.50 83 ALA A O 1
ATOM 656 N N . PRO A 1 84 ? 14.739 -3.731 -15.040 1.00 88.19 84 PRO A N 1
ATOM 657 C CA . PRO A 1 84 ? 14.596 -2.540 -15.888 1.00 88.19 84 PRO A CA 1
ATOM 658 C C . PRO A 1 84 ? 13.938 -2.837 -17.241 1.00 88.19 84 PRO A C 1
ATOM 660 O O . PRO A 1 84 ? 13.041 -2.118 -17.683 1.00 88.19 84 PRO A O 1
ATOM 663 N N . ASP A 1 85 ? 14.324 -3.965 -17.830 1.00 89.31 85 ASP A N 1
ATOM 664 C CA . ASP A 1 85 ? 13.994 -4.387 -19.196 1.00 89.31 85 ASP A CA 1
ATOM 665 C C . ASP A 1 85 ? 12.563 -4.907 -19.319 1.00 89.31 85 ASP A C 1
ATOM 667 O O . ASP A 1 85 ? 11.991 -4.943 -20.407 1.00 89.31 85 ASP A O 1
ATOM 671 N N . ASN A 1 86 ? 11.969 -5.315 -18.195 1.00 91.25 86 ASN A N 1
ATOM 672 C CA . ASN A 1 86 ? 10.685 -6.002 -18.167 1.00 91.25 86 ASN A CA 1
ATOM 673 C C . ASN A 1 86 ? 9.499 -5.028 -18.202 1.00 91.25 86 ASN A C 1
ATOM 675 O O . ASN A 1 86 ? 8.624 -5.055 -17.337 1.00 91.25 86 ASN A O 1
ATOM 679 N N . LEU A 1 87 ? 9.490 -4.135 -19.187 1.00 89.56 87 LEU A N 1
ATOM 680 C CA . LEU A 1 87 ? 8.453 -3.116 -19.339 1.00 89.56 87 LEU A CA 1
ATOM 681 C C . LEU A 1 87 ? 7.097 -3.765 -19.657 1.00 89.56 87 LEU A C 1
ATOM 683 O O . LEU A 1 87 ? 6.104 -3.494 -18.991 1.00 89.56 87 LEU A O 1
ATOM 687 N N . MET A 1 88 ? 7.100 -4.751 -20.559 1.00 91.38 88 MET A N 1
A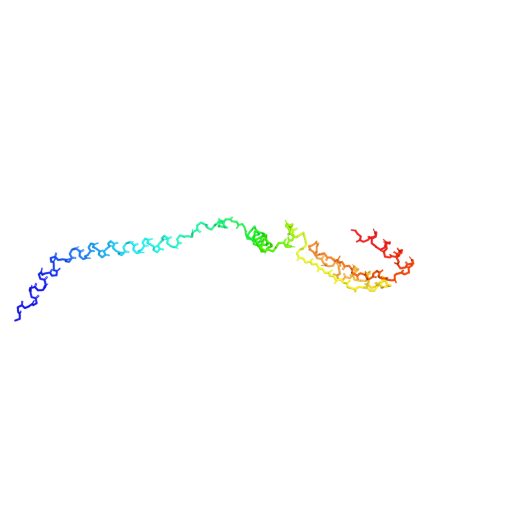TOM 688 C CA . MET A 1 88 ? 5.908 -5.522 -20.923 1.00 91.38 88 MET A CA 1
ATOM 689 C C . MET A 1 88 ? 5.292 -6.266 -19.730 1.00 91.38 88 MET A C 1
ATOM 691 O O . MET A 1 88 ? 4.070 -6.326 -19.608 1.00 91.38 88 MET A O 1
ATOM 695 N N . GLY A 1 89 ? 6.111 -6.822 -18.831 1.00 92.62 89 GLY A N 1
ATOM 696 C CA . GLY A 1 89 ? 5.610 -7.489 -17.629 1.00 92.62 89 GLY A CA 1
ATOM 697 C C . GLY A 1 89 ? 4.927 -6.519 -16.666 1.00 92.62 89 GLY A C 1
ATOM 698 O O . GLY A 1 89 ? 3.868 -6.838 -16.126 1.00 92.62 89 GLY A O 1
ATOM 699 N N . ARG A 1 90 ? 5.486 -5.314 -16.495 1.00 93.06 90 ARG A N 1
ATOM 700 C CA . ARG A 1 90 ? 4.863 -4.259 -15.681 1.00 93.06 90 ARG A CA 1
ATOM 701 C C . ARG A 1 90 ? 3.538 -3.803 -16.280 1.00 93.06 90 ARG A C 1
ATOM 703 O O . ARG A 1 90 ? 2.552 -3.723 -15.553 1.00 93.06 90 ARG A O 1
ATOM 710 N N . ASP A 1 91 ? 3.491 -3.598 -17.591 1.00 92.75 91 ASP A N 1
ATOM 711 C CA . ASP A 1 91 ? 2.260 -3.221 -18.289 1.00 92.75 91 ASP A CA 1
ATOM 712 C C . ASP A 1 91 ? 1.209 -4.325 -18.214 1.00 92.75 91 ASP A C 1
ATOM 714 O O . ASP A 1 91 ? 0.054 -4.057 -17.919 1.00 92.75 91 ASP A O 1
ATOM 718 N N . THR A 1 92 ? 1.605 -5.589 -18.361 1.00 94.56 92 THR A N 1
ATOM 719 C CA . THR A 1 92 ? 0.675 -6.717 -18.212 1.00 94.56 92 THR A CA 1
ATOM 720 C C . THR A 1 92 ? 0.055 -6.737 -16.819 1.00 94.56 92 THR A C 1
ATOM 722 O O . THR A 1 92 ? -1.145 -6.952 -16.680 1.00 94.56 92 THR A O 1
ATOM 725 N N . ILE A 1 93 ? 0.844 -6.473 -15.776 1.00 94.00 93 ILE A N 1
ATOM 726 C CA . ILE A 1 93 ? 0.331 -6.380 -14.407 1.00 94.00 93 ILE A CA 1
ATOM 727 C C . ILE A 1 93 ? -0.658 -5.219 -14.286 1.00 94.00 93 ILE A C 1
ATOM 729 O O . ILE A 1 93 ? -1.771 -5.440 -13.811 1.00 94.00 93 ILE A O 1
ATOM 733 N N . ARG A 1 94 ? -0.284 -4.024 -14.770 1.00 92.06 94 ARG A N 1
ATOM 734 C CA . ARG A 1 94 ? -1.157 -2.837 -14.802 1.00 92.06 94 ARG A CA 1
ATOM 735 C C . ARG A 1 94 ? -2.472 -3.103 -15.522 1.00 92.06 94 ARG A C 1
ATOM 737 O O . ARG A 1 94 ? -3.501 -2.608 -15.088 1.00 92.06 94 ARG A O 1
ATOM 744 N N . GLU A 1 95 ? -2.431 -3.874 -16.603 1.00 93.00 95 GLU A N 1
ATOM 745 C CA . GLU A 1 95 ? -3.572 -4.121 -17.479 1.00 93.00 95 GLU A CA 1
ATOM 746 C C . GLU A 1 95 ? -4.454 -5.300 -17.046 1.00 93.00 95 GLU A C 1
ATOM 748 O O . GLU A 1 95 ? -5.552 -5.454 -17.589 1.00 93.00 95 GLU A O 1
ATOM 753 N N . THR A 1 96 ? -3.994 -6.106 -16.084 1.00 94.94 96 THR A N 1
ATOM 754 C CA . THR A 1 96 ? -4.700 -7.282 -15.557 1.00 94.94 96 THR A CA 1
ATOM 755 C C . THR A 1 96 ? -5.161 -7.029 -14.122 1.00 94.94 96 THR A C 1
ATOM 757 O O . THR A 1 96 ? -5.948 -6.119 -13.884 1.00 94.94 96 THR A O 1
ATOM 760 N N . TRP A 1 97 ? -4.665 -7.798 -13.153 1.00 93.12 97 TRP A N 1
ATOM 761 C CA . TRP A 1 97 ? -5.159 -7.805 -11.777 1.00 93.12 97 TRP A CA 1
ATOM 762 C C . TRP A 1 97 ? -4.942 -6.477 -11.041 1.00 93.12 97 TRP A C 1
ATOM 764 O O . TRP A 1 97 ? -5.652 -6.194 -10.081 1.00 93.12 97 TRP A O 1
ATOM 774 N N . ALA A 1 98 ? -3.995 -5.638 -11.479 1.00 91.81 98 ALA A N 1
ATOM 775 C CA . ALA A 1 98 ? -3.809 -4.320 -10.881 1.00 91.81 98 ALA A CA 1
ATOM 776 C C . ALA A 1 98 ? -4.990 -3.375 -11.144 1.00 91.81 98 ALA A C 1
ATOM 778 O O . ALA A 1 98 ? -5.210 -2.469 -10.343 1.00 91.81 98 ALA A O 1
ATOM 779 N N . LYS A 1 99 ? -5.752 -3.575 -12.231 1.00 90.62 99 LYS A N 1
ATOM 780 C CA . LYS A 1 99 ? -6.961 -2.781 -12.512 1.00 90.62 99 LYS A CA 1
ATOM 781 C C . LYS A 1 99 ? -8.065 -3.019 -11.495 1.00 90.62 99 LYS A C 1
ATOM 783 O O . LYS A 1 99 ? -8.855 -2.119 -11.234 1.00 90.62 99 LYS A O 1
ATOM 788 N N . ASP A 1 100 ? -8.104 -4.227 -10.945 1.00 92.19 100 ASP A N 1
ATOM 789 C CA . ASP A 1 100 ? -9.121 -4.647 -9.988 1.00 92.19 100 ASP A CA 1
ATOM 790 C C . ASP A 1 100 ? -8.749 -4.261 -8.546 1.00 92.19 100 ASP A C 1
ATOM 792 O O . ASP A 1 100 ? -9.517 -4.514 -7.614 1.00 92.19 100 ASP A O 1
ATOM 796 N N . LEU A 1 101 ? -7.577 -3.645 -8.337 1.00 89.81 101 LEU A N 1
ATOM 797 C CA . LEU A 1 101 ? -7.177 -3.162 -7.023 1.00 89.81 101 LEU A CA 1
ATOM 798 C C . LEU A 1 101 ? -8.045 -1.967 -6.605 1.00 89.81 101 LEU A C 1
ATOM 800 O O . LEU A 1 101 ? -8.230 -1.025 -7.379 1.00 89.81 101 LEU A O 1
ATOM 804 N N . PRO A 1 102 ? -8.544 -1.949 -5.359 1.00 89.38 102 PRO A N 1
ATOM 805 C CA . PRO A 1 102 ? -9.266 -0.797 -4.852 1.00 89.38 102 PRO A CA 1
ATOM 806 C C . PRO A 1 102 ? -8.328 0.408 -4.717 1.00 89.38 102 PRO A C 1
ATOM 808 O O . PRO A 1 102 ? -7.157 0.262 -4.373 1.00 89.38 102 PRO A O 1
ATOM 811 N N . ASN A 1 103 ? -8.868 1.620 -4.888 1.00 84.75 103 ASN A N 1
ATOM 812 C CA . ASN A 1 103 ? -8.117 2.888 -4.813 1.00 84.75 103 ASN A CA 1
ATOM 813 C C . ASN A 1 103 ? -7.399 3.130 -3.467 1.00 84.75 103 ASN A C 1
ATOM 815 O O . ASN A 1 103 ? -6.606 4.058 -3.340 1.00 84.75 103 ASN A O 1
ATOM 819 N N . THR A 1 104 ? -7.693 2.322 -2.447 1.00 84.06 104 THR A N 1
ATOM 820 C CA . THR A 1 104 ? -7.025 2.328 -1.141 1.00 84.06 104 THR A CA 1
ATOM 821 C C . THR A 1 104 ? -5.700 1.559 -1.135 1.00 84.06 104 THR A C 1
ATOM 823 O O . THR A 1 104 ? -4.969 1.628 -0.150 1.00 84.06 104 THR A O 1
ATOM 826 N N . VAL A 1 105 ? -5.381 0.816 -2.196 1.00 86.88 105 VAL A N 1
ATOM 827 C CA . VAL A 1 105 ? -4.141 0.043 -2.324 1.00 86.88 105 VAL A CA 1
ATOM 828 C C . VAL A 1 105 ? -3.168 0.800 -3.219 1.00 86.88 105 VAL A C 1
ATOM 830 O O . VAL A 1 105 ? -3.485 1.147 -4.355 1.00 86.88 105 VAL A O 1
ATOM 833 N N . LEU A 1 106 ? -1.952 1.033 -2.727 1.00 88.31 106 LEU A N 1
ATOM 834 C CA . LEU A 1 106 ? -0.894 1.659 -3.512 1.00 88.31 106 LEU A CA 1
ATOM 835 C C . LEU A 1 106 ? -0.047 0.595 -4.214 1.00 88.31 106 LEU A C 1
ATOM 837 O O . LEU A 1 106 ? 0.656 -0.168 -3.557 1.00 88.31 106 LEU A O 1
ATOM 841 N N . LEU A 1 107 ? -0.039 0.590 -5.547 1.00 91.50 107 LEU A N 1
ATOM 842 C CA . LEU A 1 107 ? 0.851 -0.260 -6.339 1.00 91.50 107 LEU A CA 1
ATOM 843 C C . LEU A 1 107 ? 2.125 0.496 -6.747 1.00 91.50 107 LEU A C 1
ATOM 845 O O . LEU A 1 107 ? 2.064 1.588 -7.326 1.00 91.50 107 LEU A O 1
ATOM 849 N N . ARG A 1 108 ? 3.299 -0.093 -6.484 1.00 91.62 108 ARG A N 1
ATOM 850 C CA . ARG A 1 108 ? 4.601 0.453 -6.903 1.00 91.62 108 ARG A CA 1
ATOM 851 C C . ARG A 1 108 ? 5.528 -0.629 -7.452 1.00 91.62 108 ARG A C 1
ATOM 853 O O . ARG A 1 108 ? 5.742 -1.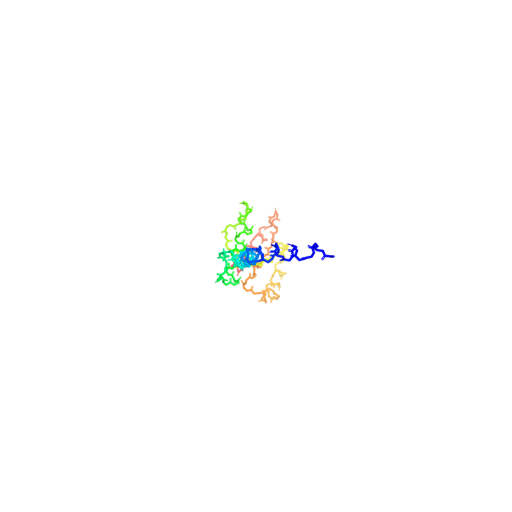667 -6.830 1.00 91.62 108 ARG A O 1
ATOM 860 N N . PHE A 1 109 ? 6.142 -0.341 -8.598 1.00 92.31 109 PHE A N 1
ATOM 861 C CA . PHE A 1 109 ? 7.214 -1.161 -9.155 1.00 92.31 109 PHE A CA 1
ATOM 862 C C . PHE A 1 109 ? 8.563 -0.682 -8.623 1.00 92.31 109 PHE A C 1
ATOM 864 O O . PHE A 1 109 ? 8.899 0.496 -8.734 1.00 92.31 109 PHE A O 1
ATOM 871 N N . ILE A 1 110 ? 9.339 -1.599 -8.053 1.00 91.56 110 ILE A N 1
ATOM 872 C CA . ILE A 1 110 ? 10.700 -1.341 -7.586 1.00 91.56 110 ILE A CA 1
ATOM 873 C C . ILE A 1 110 ? 11.659 -1.822 -8.670 1.00 91.56 110 ILE A C 1
ATOM 875 O O . ILE A 1 110 ? 11.701 -3.013 -8.983 1.00 91.56 110 ILE A O 1
ATOM 879 N N . ILE A 1 111 ? 12.428 -0.889 -9.230 1.00 90.31 111 ILE A N 1
ATOM 880 C CA . ILE A 1 111 ? 13.392 -1.147 -10.301 1.00 90.31 111 ILE A CA 1
ATOM 881 C C . ILE A 1 111 ? 14.786 -0.766 -9.803 1.00 90.31 111 ILE A C 1
ATOM 883 O O . ILE A 1 111 ? 14.999 0.347 -9.326 1.00 90.31 111 ILE A O 1
ATOM 887 N N . GLY A 1 112 ? 15.741 -1.692 -9.907 1.00 85.44 112 GLY A N 1
ATOM 888 C CA . GLY A 1 112 ? 17.134 -1.431 -9.544 1.00 85.44 112 GLY A CA 1
ATOM 889 C C . GLY A 1 112 ? 17.803 -0.465 -10.527 1.00 85.44 112 GLY A C 1
ATOM 890 O O . GLY A 1 112 ? 17.743 -0.676 -11.735 1.00 85.44 112 GLY A O 1
ATOM 891 N N . THR A 1 113 ? 18.464 0.577 -10.016 1.00 81.31 113 THR A N 1
ATOM 892 C CA . THR A 1 113 ? 19.072 1.650 -10.829 1.00 81.31 113 THR A CA 1
ATOM 893 C C . THR A 1 113 ? 20.604 1.602 -10.906 1.00 81.31 113 THR A C 1
ATOM 895 O O . THR A 1 113 ? 21.209 2.490 -11.499 1.00 81.31 113 THR A O 1
ATOM 898 N N . GLY A 1 114 ? 21.250 0.577 -10.336 1.00 78.50 114 GLY A N 1
ATOM 899 C CA . GLY A 1 114 ? 22.708 0.549 -10.130 1.00 78.50 114 GLY A CA 1
ATOM 900 C C . GLY A 1 114 ? 23.573 0.617 -11.398 1.00 78.50 114 GLY A C 1
ATOM 901 O O . GLY A 1 114 ? 24.650 1.203 -11.360 1.00 78.50 114 GLY A O 1
ATOM 902 N N . SER A 1 115 ? 23.118 0.060 -12.524 1.00 81.06 115 SER A N 1
ATOM 903 C CA . SER A 1 115 ? 23.838 0.113 -13.808 1.00 81.06 115 SER A CA 1
ATOM 904 C C . SER A 1 115 ? 22.863 0.074 -14.987 1.00 81.06 115 SER A C 1
ATOM 906 O O . SER A 1 115 ? 22.726 -0.939 -15.674 1.00 81.06 115 SER A O 1
ATOM 908 N N . LEU A 1 116 ? 22.136 1.171 -15.189 1.00 86.06 116 LEU A N 1
ATOM 909 C CA . LEU A 1 116 ? 21.219 1.326 -16.317 1.00 86.06 116 LEU A CA 1
ATOM 910 C C . LEU A 1 116 ? 21.946 1.896 -17.538 1.00 86.06 116 LEU A C 1
ATOM 912 O O . LEU A 1 116 ? 22.659 2.893 -17.448 1.00 86.06 116 LEU A O 1
ATOM 916 N N . SER A 1 117 ? 21.710 1.303 -18.703 1.00 88.31 117 SER A N 1
ATOM 917 C CA . SER A 1 117 ? 22.003 1.938 -19.987 1.00 88.31 117 SER A CA 1
ATOM 918 C C . SER A 1 117 ? 21.161 3.205 -20.171 1.00 88.31 117 SER A C 1
ATOM 920 O O . SER A 1 117 ? 20.069 3.346 -19.610 1.00 88.31 117 SER A O 1
ATOM 922 N N . THR A 1 118 ? 21.637 4.122 -21.014 1.00 88.94 118 THR A N 1
ATOM 923 C CA . THR A 1 118 ? 20.921 5.362 -21.364 1.00 88.94 118 THR A CA 1
ATOM 924 C C . THR A 1 118 ? 19.517 5.086 -21.906 1.00 88.94 118 THR A C 1
ATOM 926 O O . THR A 1 118 ? 18.568 5.793 -21.562 1.00 88.94 118 THR A O 1
ATOM 929 N N . GLN A 1 119 ? 19.362 4.013 -22.686 1.00 87.56 119 GLN A N 1
ATOM 930 C CA . GLN A 1 119 ? 18.071 3.585 -23.215 1.00 87.56 119 GLN A CA 1
ATOM 931 C C . GLN A 1 119 ? 17.123 3.101 -22.109 1.00 87.56 119 GLN A C 1
ATOM 933 O O . GLN A 1 119 ? 15.967 3.520 -22.073 1.00 87.56 119 GLN A O 1
ATOM 938 N N . GLN A 1 120 ? 17.595 2.257 -21.183 1.00 87.88 120 GLN A N 1
ATOM 939 C CA . GLN A 1 120 ? 16.782 1.791 -20.048 1.00 87.88 120 GLN A CA 1
ATOM 940 C C . GLN A 1 120 ? 16.349 2.964 -19.162 1.00 87.88 120 GLN A C 1
ATOM 942 O O . GLN A 1 120 ? 15.191 3.033 -18.759 1.00 87.88 120 GLN A O 1
ATOM 947 N N . HIS A 1 121 ? 17.249 3.919 -18.916 1.00 87.88 121 HIS A N 1
ATOM 948 C CA . HIS A 1 121 ? 16.944 5.123 -18.150 1.00 87.88 121 HIS A CA 1
ATOM 949 C C . HIS A 1 121 ? 15.841 5.959 -18.819 1.00 87.88 121 HIS A C 1
ATOM 951 O O . HIS A 1 121 ? 14.868 6.339 -18.170 1.00 87.88 121 HIS A O 1
ATOM 957 N N . SER A 1 122 ? 15.948 6.196 -20.132 1.00 88.69 122 SER A N 1
ATOM 958 C CA . SER A 1 122 ? 14.927 6.917 -20.904 1.00 88.69 122 SER A CA 1
ATOM 959 C C . SER A 1 122 ? 13.569 6.208 -20.874 1.00 88.69 122 SER A C 1
ATOM 961 O O . SER A 1 122 ? 12.543 6.848 -20.636 1.00 88.69 122 SER A O 1
ATOM 963 N N . ASN A 1 123 ? 13.561 4.883 -21.040 1.00 87.88 123 ASN A N 1
ATOM 964 C CA . ASN A 1 123 ? 12.338 4.084 -21.021 1.00 87.88 123 ASN A CA 1
ATOM 965 C C . ASN A 1 123 ? 11.642 4.127 -19.651 1.00 87.88 123 ASN A C 1
ATOM 967 O O . ASN A 1 123 ? 10.438 4.359 -19.597 1.00 87.88 123 ASN A O 1
ATOM 971 N N . ILE A 1 124 ? 12.391 3.974 -18.552 1.00 88.56 124 ILE A N 1
ATOM 972 C CA . ILE A 1 124 ? 11.845 4.052 -17.187 1.00 88.56 124 ILE A CA 1
ATOM 973 C C . ILE A 1 124 ? 11.298 5.454 -16.898 1.00 88.56 124 ILE A C 1
ATOM 975 O O . ILE A 1 124 ? 10.219 5.592 -16.326 1.00 88.56 124 ILE A O 1
ATOM 979 N N . HIS A 1 125 ? 12.001 6.510 -17.316 1.00 88.56 125 HIS A N 1
ATOM 980 C CA . HIS A 1 125 ? 11.505 7.878 -17.155 1.00 88.56 125 HIS A CA 1
ATOM 981 C C . HIS A 1 125 ? 10.205 8.124 -17.917 1.00 88.56 125 HIS A C 1
ATOM 983 O O . HIS A 1 125 ? 9.284 8.735 -17.376 1.00 88.56 125 HIS A O 1
ATOM 989 N N . ARG A 1 126 ? 10.121 7.636 -19.158 1.00 88.00 126 ARG A N 1
ATOM 990 C CA . ARG A 1 126 ? 8.905 7.729 -19.966 1.00 88.00 126 ARG A CA 1
ATOM 991 C C . ARG A 1 126 ? 7.749 6.971 -19.319 1.00 88.00 126 ARG A C 1
ATOM 993 O O . ARG A 1 126 ? 6.645 7.496 -19.258 1.00 88.00 126 ARG A O 1
ATOM 1000 N N . GLU A 1 127 ? 8.001 5.763 -18.831 1.00 87.25 127 GLU A N 1
ATOM 1001 C CA . GLU A 1 127 ? 7.003 4.947 -18.142 1.00 87.25 127 GLU A CA 1
ATOM 1002 C C . GLU A 1 127 ? 6.484 5.636 -16.874 1.00 87.25 127 GLU A C 1
ATOM 1004 O O . GLU A 1 127 ? 5.275 5.736 -16.680 1.00 87.25 127 GLU A O 1
ATOM 1009 N N . ASN A 1 128 ? 7.384 6.176 -16.047 1.00 85.88 128 ASN A N 1
ATOM 1010 C CA . ASN A 1 128 ? 7.001 6.927 -14.855 1.00 85.88 128 ASN A CA 1
ATOM 1011 C C . ASN A 1 128 ? 6.152 8.148 -15.212 1.00 85.88 128 ASN A C 1
ATOM 1013 O O . ASN A 1 128 ? 5.191 8.424 -14.517 1.00 85.88 128 ASN A O 1
ATOM 1017 N N . PHE A 1 129 ? 6.450 8.854 -16.304 1.00 87.12 129 PHE A N 1
ATOM 1018 C CA . PHE A 1 129 ? 5.633 9.990 -16.735 1.00 87.12 129 PHE A CA 1
ATOM 1019 C C . PHE A 1 129 ? 4.204 9.594 -17.150 1.00 87.12 129 PHE A C 1
ATOM 1021 O O . PHE A 1 129 ? 3.280 10.373 -16.957 1.00 87.12 129 PHE A O 1
ATOM 1028 N N . ILE A 1 130 ? 4.016 8.402 -17.724 1.00 85.94 130 ILE A N 1
ATOM 1029 C CA . ILE A 1 130 ? 2.702 7.926 -18.189 1.00 85.94 130 ILE A CA 1
ATOM 1030 C C . ILE A 1 130 ? 1.850 7.387 -17.028 1.00 85.94 130 ILE A C 1
ATOM 1032 O O . ILE A 1 130 ? 0.626 7.480 -17.078 1.00 85.94 130 ILE A O 1
ATOM 1036 N N . HIS A 1 131 ? 2.486 6.807 -16.007 1.00 79.94 131 HIS A N 1
ATOM 1037 C CA . HIS A 1 131 ? 1.814 6.050 -14.944 1.00 79.94 131 HIS A CA 1
ATOM 1038 C C . HIS A 1 131 ? 1.967 6.648 -13.528 1.00 79.94 131 HIS A C 1
ATOM 1040 O O . HIS A 1 131 ? 1.647 5.960 -12.553 1.00 79.94 131 HIS A O 1
ATOM 1046 N N . LEU A 1 132 ? 2.480 7.879 -13.404 1.00 58.22 132 LEU A N 1
ATOM 1047 C CA . LEU A 1 132 ? 2.454 8.685 -12.169 1.00 58.22 132 LEU A CA 1
ATOM 1048 C C . LEU A 1 132 ? 1.107 9.389 -12.005 1.00 58.22 132 LEU A C 1
ATOM 1050 O O . LEU A 1 132 ? 0.645 9.420 -10.842 1.00 58.22 132 LEU A O 1
#